Protein AF-A0A6P3S6L0-F1 (afdb_monomer_lite)

Sequence (171 aa):
RKSPRESPASSLRLGSRGRHVLRPLILSCGGLLVLLSLFSLSPLAPESISYVPRLSSGTLAGKCTQSTFTLEQPRGRFRHLNISDLDPIWLVVAHSNAARNFTAPQRLEDIPVPADFSQRGYYLTLMANRALYQRGQPGNQLQVLRVGNDTSCSPTTRGCNHPLPGPGPYR

Secondary structure (DSSP, 8-state):
-----------EEEPPPPPP-PPP----------S--------PPPPBP-----B--S--TTSB-SS-EEEEP-TTTTTTSS--TTSPEEEEEEBTTTGGG----SSGGGSPPGGGHHHHSEEEEEEE-GGGG-TT--TTS--EEEET--SSS-TTSTB-----SSS--B-

Radius of gyration: 20.01 Å; chains: 1; bounding box: 61×46×49 Å

Structure (mmCIF, N/CA/C/O backbone):
data_AF-A0A6P3S6L0-F1
#
_entry.id   AF-A0A6P3S6L0-F1
#
loop_
_atom_site.group_PDB
_atom_site.id
_atom_site.type_symbol
_atom_site.label_atom_id
_atom_site.label_alt_id
_atom_site.label_comp_id
_atom_site.label_asym_id
_atom_site.label_entity_id
_atom_site.label_seq_id
_atom_site.pdbx_PDB_ins_code
_atom_site.Cartn_x
_atom_site.Cartn_y
_atom_site.Cartn_z
_atom_site.occupancy
_atom_site.B_iso_or_equiv
_atom_site.auth_seq_id
_atom_site.auth_comp_id
_atom_site.auth_asym_id
_atom_site.auth_atom_id
_atom_site.pdbx_PDB_model_num
ATOM 1 N N . ARG A 1 1 ? -14.934 -27.545 -8.010 1.00 36.66 1 ARG A N 1
ATOM 2 C CA . ARG A 1 1 ? -13.680 -26.755 -8.135 1.00 36.66 1 ARG A CA 1
ATOM 3 C C . ARG A 1 1 ? -13.404 -26.071 -6.803 1.00 36.66 1 ARG A C 1
ATOM 5 O O . ARG A 1 1 ? -14.235 -25.300 -6.348 1.00 36.66 1 ARG A O 1
ATOM 12 N N . LYS A 1 2 ? -12.298 -26.425 -6.145 1.00 33.84 2 LYS A N 1
ATOM 13 C CA . LYS A 1 2 ? -11.911 -25.938 -4.815 1.00 33.84 2 LYS A CA 1
ATOM 14 C C . LYS A 1 2 ? -11.356 -24.514 -4.955 1.00 33.84 2 LYS A C 1
ATOM 16 O O . LYS A 1 2 ? -10.355 -24.325 -5.632 1.00 33.84 2 LYS A O 1
ATOM 21 N N . SER A 1 3 ? -12.046 -23.525 -4.390 1.00 32.31 3 SER A N 1
ATOM 22 C CA . SER A 1 3 ? -11.593 -22.128 -4.325 1.00 32.31 3 SER A CA 1
ATOM 23 C C . SER A 1 3 ? -10.594 -21.988 -3.171 1.00 32.31 3 SER A C 1
ATOM 25 O O . SER A 1 3 ? -11.006 -22.200 -2.030 1.00 32.31 3 SER A O 1
ATOM 27 N N . PRO A 1 4 ? -9.327 -21.597 -3.389 1.00 38.75 4 PRO A N 1
ATOM 28 C CA . PRO A 1 4 ? -8.468 -21.180 -2.294 1.00 38.75 4 PRO A CA 1
ATOM 29 C C . PRO A 1 4 ? -8.822 -19.728 -1.967 1.00 38.75 4 PRO A C 1
ATOM 31 O O . PRO A 1 4 ? -8.435 -18.793 -2.660 1.00 38.75 4 PRO A O 1
ATOM 34 N N . ARG A 1 5 ? -9.651 -19.541 -0.939 1.00 41.06 5 ARG A N 1
ATOM 35 C CA . ARG A 1 5 ? -9.945 -18.228 -0.358 1.00 41.06 5 ARG A CA 1
ATOM 36 C C . ARG A 1 5 ? -8.909 -17.959 0.736 1.00 41.06 5 ARG A C 1
ATOM 38 O O . ARG A 1 5 ? -9.249 -17.960 1.912 1.00 41.06 5 ARG A O 1
ATOM 45 N N . GLU A 1 6 ? -7.644 -17.790 0.358 1.00 34.47 6 GLU A N 1
ATOM 46 C CA . GLU A 1 6 ? -6.648 -17.239 1.280 1.00 34.47 6 GLU A CA 1
ATOM 47 C C . GLU A 1 6 ? -6.734 -15.713 1.230 1.00 34.47 6 GLU A C 1
ATOM 49 O O . GLU A 1 6 ? -6.486 -15.080 0.205 1.00 34.47 6 GLU A O 1
ATOM 54 N N . SER A 1 7 ? -7.172 -15.121 2.343 1.00 35.22 7 SER A N 1
ATOM 55 C CA . SER A 1 7 ? -7.112 -13.677 2.549 1.00 35.22 7 SER A CA 1
ATOM 56 C C . SER A 1 7 ? -5.646 -13.242 2.663 1.00 35.22 7 SER A C 1
ATOM 58 O O . SER A 1 7 ? -4.918 -13.853 3.449 1.00 35.22 7 SER A O 1
ATOM 60 N N . PRO A 1 8 ? -5.211 -12.183 1.952 1.00 36.97 8 PRO A N 1
ATOM 61 C CA . PRO A 1 8 ? -3.910 -11.579 2.203 1.00 36.97 8 PRO A CA 1
ATOM 62 C C . PRO A 1 8 ? -3.889 -11.076 3.647 1.00 36.97 8 PRO A C 1
ATOM 64 O O . PRO A 1 8 ? -4.809 -10.386 4.086 1.00 36.97 8 PRO A O 1
ATOM 67 N N . ALA A 1 9 ? -2.883 -11.500 4.404 1.00 36.12 9 ALA A N 1
ATOM 68 C CA . ALA A 1 9 ? -2.726 -11.164 5.810 1.00 36.12 9 ALA A CA 1
ATOM 69 C C . ALA A 1 9 ? -1.598 -10.144 5.949 1.00 36.12 9 ALA A C 1
ATOM 71 O O . ALA A 1 9 ? -0.459 -10.531 6.197 1.00 36.12 9 ALA A O 1
ATOM 72 N N . SER A 1 10 ? -1.912 -8.863 5.769 1.00 39.75 10 SER A N 1
ATOM 73 C CA . SER A 1 10 ? -0.926 -7.791 5.949 1.00 39.75 10 SER A CA 1
ATOM 74 C C . SER A 1 10 ? -0.620 -7.554 7.426 1.00 39.75 10 SER A C 1
ATOM 76 O O . SER A 1 10 ? -1.369 -7.945 8.315 1.00 39.75 10 SER A O 1
ATOM 78 N N . SER A 1 11 ? 0.521 -6.955 7.736 1.00 39.38 11 SER A N 1
ATOM 79 C CA . SER A 1 11 ? 0.856 -6.549 9.103 1.00 39.38 11 SER A CA 1
ATOM 80 C C . SER A 1 11 ? 1.185 -5.069 9.050 1.00 39.38 11 SER A C 1
ATOM 82 O O . SER A 1 11 ? 2.150 -4.666 8.411 1.00 39.38 11 SER A O 1
ATOM 84 N N . LEU A 1 12 ? 0.379 -4.246 9.717 1.00 41.78 12 LEU A N 1
ATOM 85 C CA . LEU A 1 12 ? 0.735 -2.849 9.960 1.00 41.78 12 LEU A CA 1
ATOM 86 C C . LEU A 1 12 ? 1.769 -2.835 11.084 1.00 41.78 12 LEU A C 1
ATOM 88 O O . LEU A 1 12 ? 1.512 -3.382 12.158 1.00 41.78 12 LEU A O 1
ATOM 92 N N . ARG A 1 13 ? 2.940 -2.252 10.831 1.00 49.81 13 ARG A N 1
ATOM 93 C CA . ARG A 1 13 ? 3.990 -2.081 11.840 1.00 49.81 13 ARG A CA 1
ATOM 94 C C . ARG A 1 13 ? 4.435 -0.627 11.864 1.00 49.81 13 ARG A C 1
ATOM 96 O O . ARG A 1 13 ? 4.570 0.001 10.818 1.00 49.81 13 ARG A O 1
ATOM 103 N N . LEU A 1 14 ? 4.606 -0.097 13.068 1.00 42.97 14 LEU A N 1
ATOM 104 C CA . LEU A 1 14 ? 4.938 1.301 13.294 1.00 42.97 14 LEU A CA 1
ATOM 105 C C . LEU A 1 14 ? 6.441 1.539 13.081 1.00 42.97 14 LEU A C 1
ATOM 107 O O . LEU A 1 14 ? 7.265 0.785 13.598 1.00 42.97 14 LEU A O 1
ATOM 111 N N . GLY A 1 15 ? 6.796 2.584 12.331 1.00 39.00 15 GLY A N 1
ATOM 112 C CA . GLY A 1 15 ? 8.179 3.048 12.216 1.00 39.00 15 GLY A CA 1
ATOM 113 C C . GLY A 1 15 ? 8.500 4.016 13.353 1.00 39.00 15 GLY A C 1
ATOM 114 O O . GLY A 1 15 ? 7.887 5.077 13.440 1.00 39.00 15 GLY A O 1
ATOM 115 N N . SER A 1 16 ? 9.447 3.661 14.223 1.00 37.88 16 SER A N 1
ATOM 116 C CA . SER A 1 16 ? 9.934 4.555 15.282 1.00 37.88 16 SER A CA 1
ATOM 117 C C . SER A 1 16 ? 10.825 5.640 14.674 1.00 37.88 16 SER A C 1
ATOM 119 O O . SER A 1 16 ? 11.767 5.337 13.943 1.00 37.88 16 SER A O 1
ATOM 121 N N . ARG A 1 17 ? 10.536 6.917 14.949 1.00 46.84 17 ARG A N 1
ATOM 122 C CA . ARG A 1 17 ? 11.367 8.040 14.499 1.00 46.84 17 ARG A CA 1
ATOM 123 C C . ARG A 1 17 ? 12.554 8.210 15.452 1.00 46.84 17 ARG A C 1
ATOM 125 O O . ARG A 1 17 ? 12.369 8.457 16.642 1.00 46.84 17 ARG A O 1
ATOM 132 N N . GLY A 1 18 ? 13.772 8.139 14.911 1.00 43.03 18 GLY A N 1
ATOM 133 C CA . GLY A 1 18 ? 14.996 8.527 15.612 1.00 43.03 18 GLY A CA 1
ATOM 134 C C . GLY A 1 18 ? 14.938 9.990 16.060 1.00 43.03 18 GLY A C 1
ATOM 135 O O . GLY A 1 18 ? 14.677 10.889 15.259 1.00 43.03 18 GLY A O 1
ATOM 136 N N . ARG A 1 19 ? 15.162 10.239 17.353 1.00 37.72 19 ARG A N 1
ATOM 137 C CA . ARG A 1 19 ? 15.317 11.596 17.887 1.00 37.72 19 ARG A CA 1
ATOM 138 C C . ARG A 1 19 ? 16.698 12.131 17.505 1.00 37.72 19 ARG A C 1
ATOM 140 O O . ARG A 1 19 ? 17.706 11.473 17.745 1.00 37.72 19 ARG A O 1
ATOM 147 N N . HIS A 1 20 ? 16.730 13.333 16.931 1.00 38.16 20 HIS A N 1
ATOM 148 C CA . HIS A 1 20 ? 17.943 14.127 16.753 1.00 38.16 20 HIS A CA 1
ATOM 149 C C . HIS A 1 20 ? 18.624 14.322 18.116 1.00 38.16 20 HIS A C 1
ATOM 151 O O . HIS A 1 20 ? 18.046 14.950 19.001 1.00 38.16 20 HIS A O 1
ATOM 157 N N . VAL A 1 21 ? 19.839 13.793 18.288 1.00 36.50 21 VAL A N 1
ATOM 158 C CA . VAL A 1 21 ? 20.679 14.083 19.456 1.00 36.50 21 VAL A CA 1
ATOM 159 C C . VAL A 1 21 ? 21.781 15.040 19.019 1.00 36.50 21 VAL A C 1
ATOM 161 O O . VAL A 1 21 ? 22.630 14.716 18.188 1.00 36.50 21 VAL A O 1
ATOM 164 N N . LEU A 1 22 ? 21.701 16.246 19.573 1.00 33.88 22 LEU A N 1
ATOM 165 C CA . LEU A 1 22 ? 22.710 17.295 19.570 1.00 33.88 22 LEU A CA 1
ATOM 166 C C . LEU A 1 22 ? 24.074 16.684 19.933 1.00 33.88 22 LEU A C 1
ATOM 168 O O . LEU A 1 22 ? 24.223 16.139 21.023 1.00 33.88 22 LEU A O 1
ATOM 172 N N . ARG A 1 23 ? 25.056 16.738 19.024 1.00 33.00 23 ARG A N 1
ATOM 173 C CA . ARG A 1 23 ? 26.440 16.331 19.314 1.00 33.00 23 ARG A CA 1
ATOM 174 C C . ARG A 1 23 ? 27.032 17.306 20.342 1.00 33.00 23 ARG A C 1
ATOM 176 O O . ARG A 1 23 ? 27.200 18.472 19.983 1.00 33.00 23 ARG A O 1
ATOM 183 N N . PRO A 1 24 ? 27.398 16.888 21.566 1.00 36.41 24 PRO A N 1
ATOM 184 C CA . PRO A 1 24 ? 28.269 17.706 22.387 1.00 36.41 24 PRO A CA 1
ATOM 185 C C . PRO A 1 24 ? 29.694 17.563 21.838 1.00 36.41 24 PRO A C 1
ATOM 187 O O . PRO A 1 24 ? 30.227 16.456 21.743 1.00 36.41 24 PRO A O 1
ATOM 190 N N . LEU A 1 25 ? 30.309 18.681 21.441 1.00 40.47 25 LEU A N 1
ATOM 191 C CA . LEU A 1 25 ? 31.765 18.757 21.352 1.00 40.47 25 LEU A CA 1
ATOM 192 C C . LEU A 1 25 ? 32.301 18.525 22.766 1.00 40.47 25 LEU A C 1
ATOM 194 O O . LEU A 1 25 ? 32.102 19.368 23.637 1.00 40.47 25 LEU A O 1
ATOM 198 N N . ILE A 1 26 ? 32.966 17.396 22.998 1.00 42.72 26 ILE A N 1
ATOM 199 C CA . ILE A 1 26 ? 33.725 17.188 24.230 1.00 42.72 26 ILE A CA 1
ATOM 200 C C . ILE A 1 26 ? 35.201 17.348 23.887 1.00 42.72 26 ILE A C 1
ATOM 202 O O . ILE A 1 26 ? 35.841 16.472 23.308 1.00 42.72 26 ILE A O 1
ATOM 206 N N . LEU A 1 27 ? 35.683 18.544 24.220 1.00 38.94 27 LEU A N 1
ATOM 207 C CA . LEU A 1 27 ? 37.078 18.921 24.355 1.00 38.94 27 LEU A CA 1
ATOM 208 C C . LEU A 1 27 ? 37.707 18.077 25.476 1.00 38.94 27 LEU A C 1
ATOM 210 O O . LEU A 1 27 ? 37.155 17.960 26.569 1.00 38.94 27 LEU A O 1
ATOM 214 N N . SER A 1 28 ? 38.851 17.471 25.171 1.00 51.28 28 SER A N 1
ATOM 215 C CA . SER A 1 28 ? 39.660 16.662 26.082 1.00 51.28 28 SER A CA 1
ATOM 216 C C . SER A 1 28 ? 40.119 17.461 27.303 1.00 51.28 28 SER A C 1
ATOM 218 O O . SER A 1 28 ? 40.855 18.430 27.144 1.00 51.28 28 SER A O 1
ATOM 220 N N . CYS A 1 29 ? 39.787 16.998 28.509 1.00 38.94 29 CYS A N 1
ATOM 221 C CA . CYS A 1 29 ? 40.701 17.030 29.652 1.00 38.94 29 CYS A CA 1
ATOM 222 C C . CYS A 1 29 ? 40.219 16.047 30.726 1.00 38.94 29 CYS A C 1
ATOM 224 O O . CYS A 1 29 ? 39.038 15.997 31.062 1.00 38.94 29 CYS A O 1
ATOM 226 N N . GLY A 1 30 ? 41.141 15.196 31.176 1.00 47.81 30 GLY A N 1
ATOM 227 C CA . GLY A 1 30 ? 40.873 14.022 31.999 1.00 47.81 30 GLY A CA 1
ATOM 228 C C . GLY A 1 30 ? 40.271 14.332 33.369 1.00 47.81 30 GLY A C 1
ATOM 229 O O . GLY A 1 30 ? 40.535 15.371 33.965 1.00 47.81 30 GLY A O 1
ATOM 230 N N . GLY A 1 31 ? 39.509 13.365 33.883 1.00 49.53 31 GLY A N 1
ATOM 231 C CA . GLY A 1 31 ? 39.137 13.325 35.296 1.00 49.53 31 GLY A CA 1
ATOM 232 C C . GLY A 1 31 ? 37.712 13.764 35.623 1.00 49.53 31 GLY A C 1
ATOM 233 O O . GLY A 1 31 ? 37.525 14.565 36.526 1.00 49.53 31 GLY A O 1
ATOM 234 N N . LEU A 1 32 ? 36.695 13.206 34.959 1.00 45.84 32 LEU A N 1
ATOM 235 C CA . LEU A 1 32 ? 35.356 13.117 35.559 1.00 45.84 32 LEU A CA 1
ATOM 236 C C . LEU A 1 32 ? 34.601 11.893 35.026 1.00 45.84 32 LEU A C 1
ATOM 238 O O . LEU A 1 32 ? 33.601 11.982 34.324 1.00 45.84 32 LEU A O 1
ATOM 242 N N . LEU A 1 33 ? 35.125 10.713 35.355 1.00 47.09 33 LEU A N 1
ATOM 243 C CA . LEU A 1 33 ? 34.499 9.414 35.096 1.00 47.09 33 LEU A CA 1
ATOM 244 C C . LEU A 1 33 ? 33.485 9.109 36.220 1.00 47.09 33 LEU A C 1
ATOM 246 O O . LEU A 1 33 ? 33.560 8.090 36.896 1.00 47.09 33 LEU A O 1
ATOM 250 N N . VAL A 1 34 ? 32.575 10.056 36.471 1.00 49.06 34 VAL A N 1
ATOM 251 C CA . VAL A 1 34 ? 31.541 9.984 37.511 1.00 49.06 34 VAL A CA 1
ATOM 252 C C . VAL A 1 34 ? 30.171 10.065 36.829 1.00 49.06 34 VAL A C 1
AT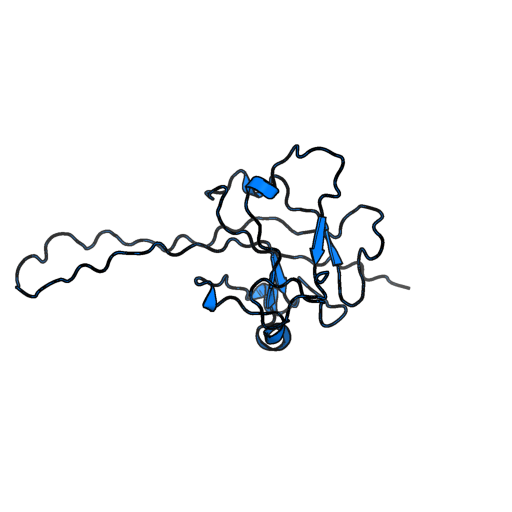OM 254 O O . VAL A 1 34 ? 29.822 11.079 36.240 1.00 49.06 34 VAL A O 1
ATOM 257 N N . LEU A 1 35 ? 29.409 8.969 36.925 1.00 48.47 35 LEU A N 1
ATOM 258 C CA . LEU A 1 35 ? 27.960 8.863 36.678 1.00 48.47 35 LEU A CA 1
ATOM 259 C C . LEU A 1 35 ? 27.419 9.216 35.269 1.00 48.47 35 LEU A C 1
ATOM 261 O O . LEU A 1 35 ? 26.549 10.069 35.122 1.00 48.47 35 LEU A O 1
ATOM 265 N N . LEU A 1 36 ? 27.800 8.462 34.231 1.00 49.06 36 LEU A N 1
ATOM 266 C CA . LEU A 1 36 ? 27.049 8.435 32.954 1.00 49.06 36 LEU A CA 1
ATOM 267 C C . LEU A 1 36 ? 26.662 7.016 32.487 1.00 49.06 36 LEU A C 1
ATOM 269 O O . LEU A 1 36 ? 26.318 6.808 31.328 1.00 49.06 36 LEU A O 1
ATOM 273 N N . SER A 1 37 ? 26.668 6.029 33.387 1.00 49.75 37 SER A N 1
ATOM 274 C CA . SER A 1 37 ? 26.485 4.607 33.040 1.00 49.75 37 SER A CA 1
ATOM 275 C C . SER A 1 37 ? 25.044 4.079 33.146 1.00 49.75 37 SER A C 1
ATOM 277 O O . SER A 1 37 ? 24.845 2.877 33.006 1.00 49.75 37 SER A O 1
ATOM 279 N N . LEU A 1 38 ? 24.037 4.922 33.420 1.00 45.34 38 LEU A N 1
ATOM 280 C CA . LEU A 1 38 ? 22.655 4.465 33.678 1.00 45.34 38 LEU A CA 1
ATOM 281 C C . LEU A 1 38 ? 21.621 4.838 32.608 1.00 45.34 38 LEU A C 1
ATOM 283 O O . LEU A 1 38 ? 20.460 4.459 32.732 1.00 45.34 38 LEU A O 1
ATOM 287 N N . PHE A 1 39 ? 22.014 5.487 31.513 1.00 46.44 39 PHE A N 1
ATOM 288 C CA . PHE A 1 39 ? 21.117 5.664 30.368 1.00 46.44 39 PHE A CA 1
ATOM 289 C C . PHE A 1 39 ? 21.332 4.558 29.338 1.00 46.44 39 PHE A C 1
ATOM 291 O O . PHE A 1 39 ? 21.652 4.812 28.178 1.00 46.44 39 PHE A O 1
ATOM 298 N N . SER A 1 40 ? 21.101 3.311 29.754 1.00 44.38 40 SER A N 1
ATOM 299 C CA . SER A 1 40 ? 20.718 2.262 28.812 1.00 44.38 40 SER A CA 1
ATOM 300 C C . SER A 1 40 ? 19.340 2.639 28.268 1.00 44.38 40 SER A C 1
ATOM 302 O O . SER A 1 40 ? 18.316 2.184 28.778 1.00 44.38 40 SER A O 1
ATOM 304 N N . LEU A 1 41 ? 19.298 3.523 27.263 1.00 47.25 41 LEU A N 1
ATOM 305 C CA . LEU A 1 41 ? 18.127 3.673 26.406 1.00 47.25 41 LEU A CA 1
ATOM 306 C C . LEU A 1 41 ? 17.939 2.317 25.732 1.00 47.25 41 LEU A C 1
ATOM 308 O O . LEU A 1 41 ? 18.520 2.038 24.686 1.00 47.25 41 LEU A O 1
ATOM 312 N N . SER A 1 42 ? 17.165 1.447 26.380 1.00 40.88 42 SER A N 1
ATOM 313 C CA . SER A 1 42 ? 16.653 0.247 25.742 1.00 40.88 42 SER A CA 1
ATOM 314 C C . SER A 1 42 ? 15.975 0.720 24.459 1.00 40.88 42 SER A C 1
ATOM 316 O O . SER A 1 42 ? 15.087 1.576 24.552 1.00 40.88 42 SER A O 1
ATOM 318 N N . PRO A 1 43 ? 16.393 0.258 23.267 1.00 43.78 43 PRO A N 1
ATOM 319 C CA . PRO A 1 43 ? 15.640 0.559 22.066 1.00 43.78 43 PRO A CA 1
ATOM 320 C C . PRO A 1 43 ? 14.241 -0.003 22.306 1.00 43.78 43 PRO A C 1
ATOM 322 O O . PRO A 1 43 ? 14.086 -1.212 22.486 1.00 43.78 43 PRO A O 1
ATOM 325 N N . LEU A 1 44 ? 13.241 0.879 22.416 1.00 49.03 44 LEU A N 1
ATOM 326 C CA . LEU A 1 44 ? 11.856 0.448 22.561 1.00 49.03 44 LEU A CA 1
ATOM 327 C C . LEU A 1 44 ? 11.580 -0.514 21.405 1.00 49.03 44 LEU A C 1
ATOM 329 O O . LEU A 1 44 ? 11.760 -0.155 20.238 1.00 49.03 44 LEU A O 1
ATOM 333 N N . ALA A 1 45 ? 11.207 -1.749 21.740 1.00 52.59 45 ALA A N 1
ATOM 334 C CA . ALA A 1 45 ? 10.833 -2.730 20.740 1.00 52.59 45 ALA A CA 1
ATOM 335 C C . ALA A 1 45 ? 9.706 -2.139 19.875 1.00 52.59 45 ALA A C 1
ATOM 337 O O . ALA A 1 45 ? 8.811 -1.484 20.421 1.00 52.59 45 ALA A O 1
ATOM 338 N N . PRO A 1 46 ? 9.735 -2.330 18.544 1.00 57.75 46 PRO A N 1
ATOM 339 C CA . PRO A 1 46 ? 8.691 -1.812 17.675 1.00 57.75 46 PRO A CA 1
ATOM 340 C C . PRO A 1 46 ? 7.331 -2.338 18.138 1.00 57.75 46 PRO A C 1
ATOM 342 O O . PRO A 1 46 ? 7.118 -3.548 18.246 1.00 57.75 46 PRO A O 1
ATOM 345 N N . GLU A 1 47 ? 6.421 -1.414 18.436 1.00 64.38 47 GLU A N 1
ATOM 346 C CA . GLU A 1 47 ? 5.095 -1.735 18.946 1.00 64.38 47 GLU A CA 1
ATOM 347 C C . GLU A 1 47 ? 4.304 -2.473 17.852 1.00 64.38 47 GLU A C 1
ATOM 349 O O . GLU A 1 47 ? 4.094 -1.963 16.747 1.00 64.38 47 GLU A O 1
ATOM 354 N N . SER A 1 48 ? 3.923 -3.723 18.127 1.00 69.31 48 SER A N 1
ATOM 355 C CA . SER A 1 48 ? 3.213 -4.582 17.178 1.00 69.31 48 SER A CA 1
ATOM 356 C C . SER A 1 48 ? 1.738 -4.648 17.535 1.00 69.31 48 SER A C 1
ATOM 358 O O . SER A 1 48 ? 1.380 -4.958 18.669 1.00 69.31 48 SER A O 1
ATOM 360 N N . ILE A 1 49 ? 0.866 -4.444 16.549 1.00 74.25 49 ILE A N 1
ATOM 361 C CA . ILE A 1 49 ? -0.570 -4.651 16.731 1.00 74.25 49 ILE A CA 1
ATOM 362 C C . ILE A 1 49 ? -0.975 -6.066 16.331 1.00 74.25 49 ILE A C 1
ATOM 364 O O . ILE A 1 49 ? -0.565 -6.576 15.291 1.00 74.25 49 ILE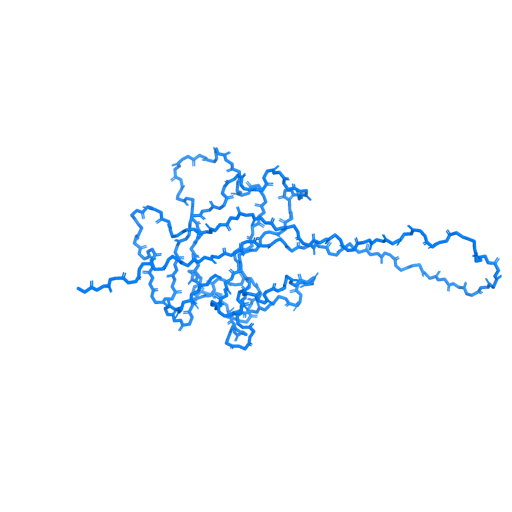 A O 1
ATOM 368 N N . SER A 1 50 ? -1.857 -6.681 17.117 1.00 72.94 50 SER A N 1
ATOM 369 C CA . SER A 1 50 ? -2.597 -7.862 16.670 1.00 72.94 50 SER A CA 1
ATOM 370 C C . SER A 1 50 ? -3.735 -7.401 15.756 1.00 72.94 50 SER A C 1
ATOM 372 O O . SER A 1 50 ? -4.845 -7.103 16.203 1.00 72.94 50 SER A O 1
ATOM 374 N N . TYR A 1 51 ? -3.437 -7.204 14.473 1.00 78.12 51 TYR A N 1
ATOM 375 C CA . TYR A 1 51 ? -4.425 -6.875 13.447 1.00 78.12 51 TYR A CA 1
ATOM 376 C C . TYR A 1 51 ? -4.022 -7.503 12.120 1.00 78.12 51 TYR A C 1
ATOM 378 O O . TYR A 1 51 ? -2.908 -7.300 11.647 1.00 78.12 51 TYR A O 1
ATOM 386 N N . VAL A 1 52 ? -4.965 -8.224 11.519 1.00 79.94 52 VAL A N 1
ATOM 387 C CA . VAL A 1 52 ? -4.835 -8.786 10.178 1.00 79.94 52 VAL A CA 1
ATOM 388 C C . VAL A 1 52 ? -5.767 -7.988 9.265 1.00 79.94 52 VAL A C 1
ATOM 390 O O . VAL A 1 52 ? -6.987 -8.098 9.412 1.00 79.94 52 VAL A O 1
ATOM 393 N N . PRO A 1 53 ? -5.236 -7.158 8.355 1.00 84.44 53 PRO A N 1
ATOM 394 C CA . PRO A 1 53 ? -6.007 -6.464 7.345 1.00 84.44 53 PRO A CA 1
ATOM 395 C C . PRO A 1 53 ? -6.781 -7.468 6.505 1.00 84.44 53 PRO A C 1
ATOM 397 O O . PRO A 1 53 ? -6.281 -8.527 6.134 1.00 84.44 53 PRO A O 1
ATOM 400 N N . ARG A 1 54 ? -8.035 -7.132 6.233 1.00 87.75 54 ARG A N 1
ATOM 401 C CA . ARG A 1 54 ? -8.943 -7.959 5.445 1.00 87.75 54 ARG A CA 1
ATOM 402 C C . ARG A 1 54 ? -9.257 -7.237 4.152 1.00 87.75 54 ARG A C 1
ATOM 404 O O . ARG A 1 54 ? -9.318 -6.009 4.132 1.00 87.75 54 ARG A O 1
ATOM 411 N N . LEU A 1 55 ? -9.509 -7.999 3.090 1.00 89.38 55 LEU A N 1
ATOM 412 C CA . LEU A 1 55 ? -10.098 -7.438 1.878 1.00 89.38 55 LEU A CA 1
ATOM 413 C C . LEU A 1 55 ? -11.423 -6.757 2.234 1.00 89.38 55 LEU A C 1
ATOM 415 O O . LEU A 1 55 ? -12.247 -7.353 2.927 1.00 89.38 55 LEU A O 1
ATOM 419 N N . SER A 1 56 ? -11.626 -5.541 1.730 1.00 87.75 56 SER A N 1
ATOM 420 C CA . SER A 1 56 ? -12.796 -4.716 2.041 1.00 87.75 56 SER A CA 1
ATOM 421 C C . SER A 1 56 ? -14.097 -5.472 1.818 1.00 87.75 56 SER A C 1
ATOM 423 O O . SER A 1 56 ? -14.317 -5.988 0.732 1.00 87.75 56 SER A O 1
ATOM 425 N N . SER A 1 57 ? -14.986 -5.536 2.802 1.00 85.00 57 SER A N 1
ATOM 426 C CA . SER A 1 57 ? -16.288 -6.205 2.661 1.00 85.00 57 SER A CA 1
ATOM 427 C C . SER A 1 57 ? -17.257 -5.519 1.680 1.00 85.00 57 SER A C 1
ATOM 429 O O . SER A 1 57 ? -18.193 -6.167 1.219 1.00 85.00 57 SER A O 1
ATOM 431 N N . GLY A 1 58 ? -17.010 -4.261 1.296 1.00 81.81 58 GLY A N 1
ATOM 432 C CA . GLY A 1 58 ? -17.871 -3.504 0.383 1.00 81.81 58 GLY A CA 1
ATOM 433 C C . GLY A 1 58 ? -17.865 -4.008 -1.068 1.00 81.81 58 GLY A C 1
ATOM 434 O O . GLY A 1 58 ? -16.876 -4.569 -1.555 1.00 81.81 58 GLY A O 1
ATOM 435 N N . THR A 1 59 ? -18.966 -3.757 -1.782 1.00 85.12 59 THR A N 1
ATOM 436 C CA . THR A 1 59 ? -19.095 -4.007 -3.228 1.00 85.12 59 THR A CA 1
ATOM 437 C C . THR A 1 59 ? -18.334 -2.935 -4.001 1.00 85.12 59 THR A C 1
ATOM 439 O O . THR A 1 59 ? -18.886 -1.909 -4.388 1.00 85.12 59 THR A O 1
ATOM 442 N N . LEU A 1 60 ? -17.031 -3.150 -4.177 1.00 87.44 60 LEU A N 1
ATOM 443 C CA . LEU A 1 60 ? -16.130 -2.204 -4.828 1.00 87.44 60 LEU A CA 1
ATOM 444 C C . LEU A 1 60 ? -15.633 -2.771 -6.157 1.00 87.44 60 LEU A C 1
ATOM 446 O O . LEU A 1 60 ? -15.038 -3.850 -6.201 1.00 87.44 60 LEU A O 1
ATOM 450 N N . ALA A 1 61 ? -15.829 -2.017 -7.238 1.00 85.62 61 ALA A N 1
ATOM 451 C CA . ALA A 1 61 ? -15.179 -2.316 -8.507 1.00 85.62 61 ALA A CA 1
ATOM 452 C C . ALA A 1 61 ? -13.653 -2.289 -8.327 1.00 85.62 61 ALA A C 1
ATOM 454 O O . ALA A 1 61 ? -13.110 -1.411 -7.647 1.00 85.62 61 ALA A O 1
ATOM 455 N N . GLY A 1 62 ? -12.968 -3.281 -8.902 1.00 85.81 62 GLY A N 1
ATOM 456 C CA . GLY A 1 62 ? -11.518 -3.421 -8.757 1.00 85.81 62 GLY A CA 1
ATOM 457 C C . GLY A 1 62 ? -11.055 -3.719 -7.325 1.00 85.81 62 GLY A C 1
ATOM 458 O O . GLY A 1 62 ? -9.916 -3.424 -6.983 1.00 85.81 62 GLY A O 1
ATOM 459 N N . LYS A 1 63 ? -11.916 -4.294 -6.469 1.00 90.00 63 LYS A N 1
ATOM 460 C CA . LYS A 1 63 ? -11.562 -4.682 -5.089 1.00 90.00 63 LYS A CA 1
ATOM 461 C C . LYS A 1 63 ? -10.309 -5.558 -5.013 1.00 90.00 63 LYS A C 1
ATOM 463 O O . LYS A 1 63 ? -9.552 -5.445 -4.053 1.00 90.00 63 LYS A O 1
ATOM 468 N N . CYS A 1 64 ? -10.125 -6.444 -5.982 1.00 91.94 64 CYS A N 1
ATOM 469 C CA . CYS A 1 64 ? -8.919 -7.236 -6.167 1.00 91.94 64 CYS A CA 1
ATOM 470 C C . CYS A 1 64 ? -8.722 -7.429 -7.671 1.00 91.94 64 CYS A C 1
ATOM 472 O O . CYS A 1 64 ? -9.661 -7.823 -8.365 1.00 91.94 64 CYS A O 1
ATOM 474 N N . THR A 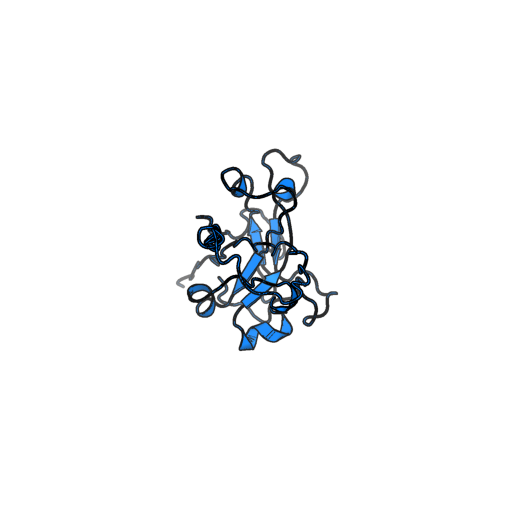1 65 ? -7.534 -7.115 -8.165 1.00 93.00 65 THR A N 1
ATOM 475 C CA . THR A 1 65 ? -7.120 -7.295 -9.557 1.00 93.00 65 THR A CA 1
ATOM 476 C C . THR A 1 65 ? -5.755 -7.977 -9.580 1.00 93.00 65 THR A C 1
ATOM 478 O O . THR A 1 65 ? -5.237 -8.389 -8.543 1.00 93.00 65 THR A O 1
ATOM 481 N N . GLN A 1 66 ? -5.148 -8.094 -10.759 1.00 93.19 66 GLN A N 1
ATOM 482 C CA . GLN A 1 66 ? -3.779 -8.585 -1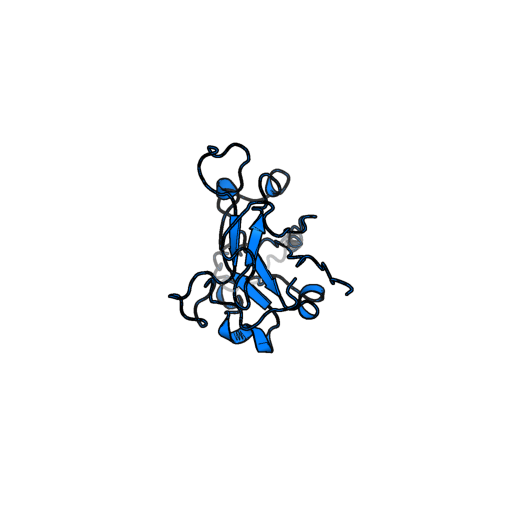0.857 1.00 93.19 66 GLN A CA 1
ATOM 483 C C . GLN A 1 66 ? -2.762 -7.641 -10.205 1.00 93.19 66 GLN A C 1
ATOM 485 O O . GLN A 1 66 ? -1.736 -8.122 -9.754 1.00 93.19 66 GLN A O 1
ATOM 490 N N . SER A 1 67 ? -3.014 -6.331 -10.157 1.00 94.69 67 SER A N 1
ATOM 491 C CA . SER A 1 67 ? -2.028 -5.341 -9.702 1.00 94.69 67 SER A CA 1
ATOM 492 C C . SER A 1 67 ? -2.496 -4.495 -8.516 1.00 94.69 67 SER A C 1
ATOM 494 O O . SER A 1 67 ? -1.753 -3.647 -8.026 1.00 94.69 67 SER A O 1
ATOM 496 N N . THR A 1 68 ? -3.716 -4.715 -8.027 1.00 95.38 68 THR A N 1
ATOM 497 C CA . THR A 1 68 ? -4.298 -3.935 -6.931 1.00 95.38 68 THR A CA 1
ATOM 498 C C . THR A 1 68 ? -5.147 -4.793 -6.010 1.00 95.38 68 THR A C 1
ATOM 500 O O . THR A 1 68 ? -5.757 -5.779 -6.426 1.00 95.38 68 THR A O 1
ATOM 503 N N . PHE A 1 69 ? -5.251 -4.385 -4.749 1.00 94.50 69 PHE A N 1
ATOM 504 C CA . PHE A 1 69 ? -6.267 -4.909 -3.842 1.00 94.50 69 PHE A CA 1
ATOM 505 C C . PHE A 1 69 ? -6.716 -3.845 -2.845 1.00 94.50 69 PHE A C 1
ATOM 507 O O . PHE A 1 69 ? -6.018 -2.875 -2.567 1.00 94.50 69 PHE A O 1
ATOM 514 N N . THR A 1 70 ? -7.917 -4.019 -2.308 1.00 94.69 70 THR A N 1
ATOM 515 C CA . THR A 1 70 ? -8.545 -3.061 -1.400 1.00 94.69 70 THR A CA 1
ATOM 516 C C . THR A 1 70 ? -8.739 -3.685 -0.025 1.00 94.69 70 THR A C 1
ATOM 518 O O . THR A 1 70 ? -9.451 -4.682 0.104 1.00 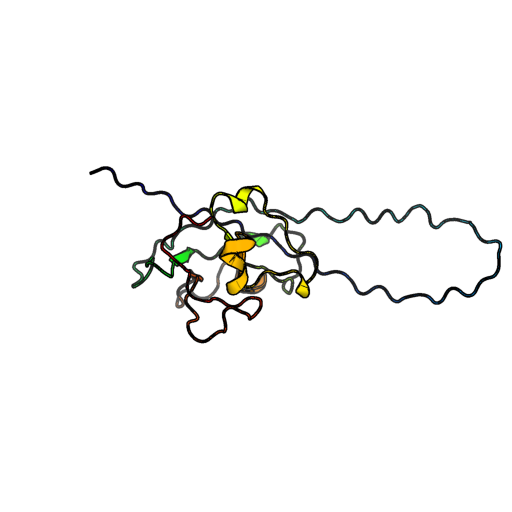94.69 70 THR A O 1
ATOM 521 N N . LEU A 1 71 ? -8.145 -3.080 1.003 1.00 93.69 71 LEU A N 1
ATOM 522 C CA . LEU A 1 71 ? -8.237 -3.501 2.401 1.00 93.69 71 LEU A CA 1
ATOM 523 C C . LEU A 1 71 ? -9.189 -2.616 3.212 1.00 93.69 71 LEU A C 1
ATOM 525 O O . LEU A 1 71 ? -9.398 -1.445 2.895 1.00 93.69 71 LEU A O 1
ATOM 529 N N . GLU A 1 72 ? -9.721 -3.161 4.302 1.00 91.38 72 GLU A N 1
ATOM 530 C CA . GLU A 1 72 ? -10.370 -2.373 5.354 1.00 91.38 72 GLU A CA 1
ATOM 531 C C . GLU A 1 72 ? -9.338 -1.530 6.115 1.00 91.38 72 GLU A C 1
ATOM 533 O O . GLU A 1 72 ? -8.249 -2.007 6.457 1.00 91.38 72 GLU A O 1
ATOM 538 N N . GLN A 1 73 ? -9.683 -0.274 6.411 1.00 90.44 73 GLN A N 1
ATOM 539 C CA . GLN A 1 73 ? -8.831 0.568 7.246 1.00 90.44 73 GLN A CA 1
ATOM 540 C C . GLN A 1 73 ? -8.763 0.039 8.694 1.00 90.44 73 GLN A C 1
ATOM 542 O O . GLN A 1 73 ? -9.789 -0.344 9.259 1.00 90.44 73 GLN A O 1
ATOM 547 N N . PRO A 1 74 ? -7.588 0.091 9.346 1.00 89.75 74 PRO A N 1
ATOM 548 C CA . PRO A 1 74 ? -7.361 -0.324 10.740 1.00 89.75 74 PRO A CA 1
ATOM 549 C C . PRO A 1 74 ? -7.964 0.646 11.781 1.00 89.75 74 PRO A C 1
ATOM 551 O O . PRO A 1 74 ? -7.286 1.135 12.690 1.00 89.75 74 PRO A O 1
ATOM 554 N N . ARG A 1 75 ? -9.258 0.956 11.674 1.00 88.56 75 ARG A N 1
ATOM 555 C CA . ARG A 1 75 ? -9.899 1.993 12.489 1.00 88.56 75 ARG A CA 1
ATOM 556 C C . ARG A 1 75 ? -9.923 1.642 13.971 1.00 88.56 75 ARG A C 1
ATOM 558 O O . ARG A 1 75 ? -10.314 0.549 14.376 1.00 88.56 75 ARG A O 1
ATOM 565 N N . GLY A 1 76 ? -9.533 2.603 14.801 1.00 88.06 76 GLY A N 1
ATOM 566 C CA . GLY A 1 76 ? -9.501 2.468 16.254 1.00 88.06 76 GLY A CA 1
ATOM 567 C C . GLY A 1 76 ? -8.521 1.412 16.776 1.00 88.06 76 GLY A C 1
ATOM 568 O O . GLY A 1 76 ? -8.533 1.159 17.977 1.00 88.06 76 GLY A O 1
ATOM 569 N N . ARG A 1 77 ? -7.679 0.809 15.919 1.00 89.19 77 ARG A N 1
ATOM 570 C CA . ARG A 1 77 ? -6.702 -0.219 16.321 1.00 89.19 77 ARG A CA 1
ATOM 571 C C . ARG A 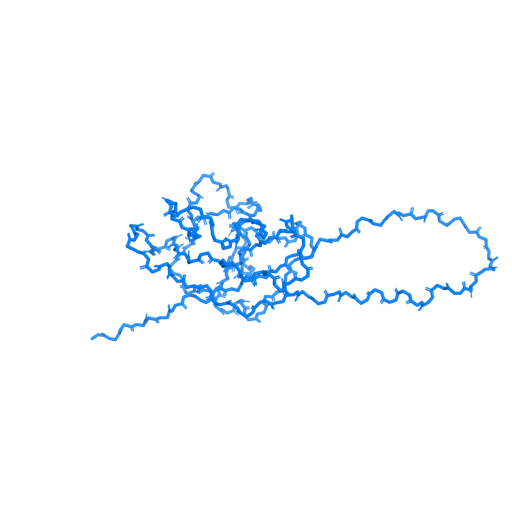1 77 ? -5.487 0.358 17.046 1.00 89.19 77 ARG A C 1
ATOM 573 O O . ARG A 1 77 ? -4.843 -0.368 17.788 1.00 89.19 77 ARG A O 1
ATOM 580 N N . PHE A 1 78 ? -5.221 1.653 16.882 1.00 88.00 78 PHE A N 1
ATOM 581 C CA . PHE A 1 78 ? -4.052 2.332 17.454 1.00 88.00 78 PHE A CA 1
ATOM 582 C C . PHE A 1 78 ? -4.336 3.083 18.767 1.00 88.00 78 PHE A C 1
ATOM 584 O O . PHE A 1 78 ? -3.482 3.812 19.247 1.00 88.00 78 PHE A O 1
ATOM 591 N N . ARG A 1 79 ? -5.542 2.961 19.343 1.00 82.62 79 ARG A N 1
ATOM 592 C CA . ARG A 1 79 ? -5.964 3.760 20.516 1.00 82.62 79 ARG A CA 1
ATOM 593 C C . ARG A 1 79 ? -5.204 3.447 21.803 1.00 82.62 79 ARG A C 1
ATOM 595 O O . ARG A 1 79 ? -5.118 4.309 22.663 1.00 82.62 79 ARG A O 1
ATOM 602 N N . HIS A 1 80 ? -4.723 2.216 21.939 1.00 81.81 80 HIS A N 1
ATOM 603 C CA . HIS A 1 80 ? -4.037 1.733 23.140 1.00 81.81 80 HIS A CA 1
ATOM 604 C C . HIS A 1 80 ? -2.519 1.685 22.967 1.00 81.81 80 HIS A C 1
ATOM 606 O O . HIS A 1 80 ? -1.841 1.109 23.807 1.00 81.81 80 HIS A O 1
ATOM 612 N N . LEU A 1 81 ? -2.013 2.239 21.863 1.00 83.31 81 LEU A N 1
ATOM 613 C CA . LEU A 1 81 ? -0.590 2.256 21.570 1.00 83.31 81 LEU A CA 1
ATOM 614 C C . LEU A 1 81 ? 0.030 3.562 22.040 1.00 83.31 81 LEU A C 1
ATOM 616 O O . LEU A 1 81 ? -0.619 4.612 21.981 1.00 83.31 81 LEU A O 1
ATOM 620 N N . ASN A 1 82 ? 1.291 3.509 22.450 1.00 84.38 82 ASN A N 1
ATOM 621 C CA . ASN A 1 82 ? 2.019 4.682 22.921 1.00 84.38 82 ASN A CA 1
ATOM 622 C C . ASN A 1 82 ? 2.605 5.489 21.748 1.00 84.38 82 ASN A C 1
ATOM 624 O O . ASN A 1 82 ? 3.820 5.657 21.637 1.00 84.38 82 ASN A O 1
ATOM 628 N N . ILE A 1 83 ? 1.726 5.965 20.857 1.00 82.88 83 ILE A N 1
ATOM 629 C CA . ILE A 1 83 ? 2.093 6.637 19.602 1.00 82.88 83 ILE A CA 1
ATOM 630 C C . ILE A 1 83 ? 1.421 8.010 19.483 1.00 82.88 83 ILE A C 1
ATOM 632 O O . ILE A 1 83 ? 0.231 8.193 19.789 1.00 82.88 83 ILE A O 1
ATOM 636 N N . SER A 1 84 ? 2.173 8.984 18.982 1.00 85.81 84 SER A N 1
ATOM 637 C CA . SER A 1 84 ? 1.680 10.317 18.652 1.00 85.81 84 SER A CA 1
ATOM 638 C C . SER A 1 84 ? 0.649 10.265 17.523 1.00 85.81 84 SER A C 1
ATOM 640 O O . SER A 1 84 ? 0.694 9.406 16.642 1.00 85.81 84 SER A O 1
ATOM 642 N N . ASP A 1 85 ? -0.268 11.235 17.501 1.00 86.44 85 ASP A N 1
ATOM 643 C CA . ASP A 1 85 ? -1.200 11.418 16.380 1.00 86.44 85 ASP A CA 1
ATOM 644 C C . ASP A 1 85 ? -0.504 11.784 15.061 1.00 86.44 85 ASP A C 1
ATOM 646 O O . ASP A 1 85 ? -1.127 11.704 14.005 1.00 86.44 85 ASP A O 1
ATOM 650 N N . LEU A 1 86 ? 0.783 12.137 15.119 1.00 85.69 86 LEU A N 1
ATOM 651 C CA . LEU A 1 86 ? 1.624 12.479 13.972 1.00 85.69 86 LEU A CA 1
ATOM 652 C C . LEU A 1 86 ? 2.631 11.384 13.601 1.00 85.69 86 LEU A C 1
ATOM 654 O O . LEU A 1 86 ? 3.358 11.549 12.621 1.00 85.69 86 LEU A O 1
ATOM 658 N N . ASP A 1 87 ? 2.704 10.292 14.366 1.00 86.44 87 ASP A N 1
ATOM 659 C CA . ASP A 1 87 ? 3.657 9.226 14.067 1.00 86.44 87 ASP A CA 1
ATOM 660 C C . ASP A 1 87 ? 3.272 8.514 12.762 1.00 86.44 87 ASP A C 1
ATOM 662 O O . ASP A 1 87 ? 2.091 8.201 12.552 1.00 86.44 87 ASP A O 1
ATOM 666 N N . PRO A 1 88 ? 4.249 8.255 11.872 1.00 88.19 88 PRO A N 1
ATOM 667 C CA . PRO A 1 88 ? 3.976 7.637 10.590 1.00 88.19 88 PRO A CA 1
ATOM 668 C C . PRO A 1 88 ? 3.584 6.172 10.777 1.00 88.19 88 PRO A C 1
ATOM 670 O O . PRO A 1 88 ? 4.329 5.345 11.309 1.00 88.19 88 PRO A O 1
ATOM 673 N N . ILE A 1 89 ? 2.410 5.840 10.261 1.00 89.38 89 ILE A N 1
ATOM 674 C CA . ILE A 1 89 ? 1.910 4.480 10.133 1.00 89.38 89 ILE A CA 1
ATOM 675 C C . ILE A 1 89 ? 2.058 4.093 8.668 1.00 89.38 89 ILE A C 1
ATOM 677 O O . ILE A 1 89 ? 1.474 4.727 7.793 1.00 89.38 89 ILE A O 1
ATOM 681 N N . TRP A 1 90 ? 2.830 3.044 8.406 1.00 91.62 90 TRP A N 1
ATOM 682 C CA . TRP A 1 90 ? 3.053 2.527 7.062 1.00 91.62 90 TRP A CA 1
ATOM 683 C C . TRP A 1 90 ? 2.323 1.208 6.861 1.00 91.62 90 TRP A C 1
ATOM 685 O O . TRP A 1 90 ? 2.332 0.343 7.742 1.00 91.62 90 TRP A O 1
ATOM 695 N N . LEU A 1 91 ? 1.746 1.021 5.675 1.00 93.69 91 LEU A N 1
ATOM 696 C CA . LEU A 1 91 ? 1.340 -0.299 5.225 1.00 93.69 91 LEU A CA 1
ATOM 697 C C . LEU A 1 91 ? 2.553 -1.012 4.628 1.00 93.69 91 LEU A C 1
ATOM 699 O O . LEU A 1 91 ? 3.179 -0.511 3.695 1.00 93.69 91 LEU A O 1
ATOM 703 N N . VAL A 1 92 ? 2.859 -2.195 5.151 1.00 93.50 92 VAL A N 1
ATOM 704 C CA . VAL A 1 92 ? 3.859 -3.087 4.566 1.00 93.50 92 VAL A CA 1
ATOM 705 C C . VAL A 1 92 ? 3.154 -3.998 3.574 1.00 93.50 92 VAL A C 1
ATOM 707 O O . VAL A 1 92 ? 2.195 -4.678 3.938 1.00 93.50 92 VAL A O 1
ATOM 710 N N . VAL A 1 93 ? 3.640 -4.014 2.338 1.00 94.31 93 VAL A N 1
ATOM 711 C CA . VAL A 1 93 ? 3.243 -4.998 1.331 1.00 94.31 93 VAL A CA 1
ATOM 712 C C . VAL A 1 93 ? 4.408 -5.954 1.170 1.00 94.31 93 VAL A C 1
ATOM 714 O O . VAL A 1 93 ? 5.491 -5.543 0.753 1.00 94.31 93 VAL A O 1
ATOM 717 N N . ALA A 1 94 ? 4.202 -7.220 1.521 1.00 94.44 94 ALA A N 1
ATOM 718 C CA . ALA A 1 94 ? 5.245 -8.230 1.470 1.00 94.44 94 ALA A CA 1
ATOM 719 C C . ALA A 1 94 ? 4.802 -9.464 0.684 1.00 94.44 94 ALA A C 1
ATOM 721 O O . ALA A 1 94 ? 3.630 -9.850 0.675 1.00 94.44 94 ALA A O 1
ATOM 722 N N . HIS A 1 95 ? 5.759 -10.145 0.061 1.00 92.19 95 HIS A N 1
ATOM 723 C CA . HIS A 1 95 ? 5.554 -11.532 -0.321 1.00 92.19 95 HIS A CA 1
ATOM 724 C C . HIS A 1 95 ? 5.347 -12.388 0.933 1.00 92.19 95 HIS A C 1
ATOM 726 O O . HIS A 1 95 ? 5.951 -12.158 1.984 1.00 92.19 95 HIS A O 1
ATOM 732 N N . SER A 1 96 ? 4.509 -13.419 0.813 1.00 86.88 96 SER A N 1
ATOM 733 C CA . SER A 1 96 ? 4.148 -14.280 1.947 1.00 86.88 96 SER A CA 1
ATOM 734 C C . SER A 1 96 ? 5.354 -14.903 2.667 1.00 86.88 96 SER A C 1
ATOM 736 O O . SER A 1 96 ? 5.309 -15.120 3.877 1.00 86.88 96 SER A O 1
ATOM 738 N N . ASN A 1 97 ? 6.436 -15.191 1.939 1.00 87.75 97 ASN A N 1
ATOM 739 C CA . ASN A 1 97 ? 7.685 -15.715 2.494 1.00 87.75 97 ASN A CA 1
ATOM 740 C C . ASN A 1 97 ? 8.501 -14.645 3.241 1.00 87.75 97 ASN A C 1
ATOM 742 O O . ASN A 1 97 ? 9.053 -14.957 4.295 1.00 87.75 97 ASN A O 1
ATOM 746 N N . ALA A 1 98 ? 8.542 -13.411 2.733 1.00 89.38 98 ALA A N 1
ATOM 747 C CA . ALA A 1 98 ? 9.299 -12.294 3.294 1.00 89.38 98 ALA A CA 1
ATOM 748 C C . ALA A 1 98 ? 8.638 -11.698 4.546 1.00 89.38 98 ALA A C 1
ATOM 750 O O . ALA A 1 98 ? 9.335 -11.288 5.470 1.00 89.38 98 ALA A O 1
ATOM 751 N N . ALA A 1 99 ? 7.303 -11.729 4.628 1.00 86.75 99 ALA A N 1
ATOM 752 C CA . ALA A 1 99 ? 6.544 -11.200 5.764 1.00 86.75 99 ALA A CA 1
ATOM 753 C C . ALA A 1 99 ? 6.970 -11.794 7.122 1.00 86.75 99 ALA A C 1
ATOM 755 O O . ALA A 1 99 ? 6.927 -11.109 8.142 1.00 86.75 99 ALA A O 1
ATOM 756 N N . ARG A 1 100 ? 7.409 -13.063 7.140 1.00 83.31 100 ARG A N 1
ATOM 757 C CA . ARG A 1 100 ? 7.859 -13.758 8.361 1.00 83.31 100 ARG A CA 1
ATOM 758 C C . ARG A 1 100 ? 9.152 -13.186 8.943 1.00 83.31 100 ARG A C 1
ATOM 760 O O . ARG A 1 100 ? 9.330 -13.238 10.152 1.00 83.31 100 ARG A O 1
ATOM 767 N N . ASN A 1 101 ? 10.005 -12.620 8.094 1.00 83.69 101 ASN A N 1
ATOM 768 C CA . ASN A 1 101 ? 11.316 -12.082 8.463 1.00 83.69 101 ASN A CA 1
ATOM 769 C C . ASN A 1 101 ? 11.346 -10.549 8.367 1.00 83.69 101 ASN A C 1
ATOM 771 O O . ASN A 1 101 ? 12.416 -9.951 8.265 1.00 83.69 101 ASN A O 1
ATOM 775 N N . PHE A 1 102 ? 10.175 -9.907 8.339 1.00 86.06 102 PHE A N 1
ATOM 776 C CA . PHE A 1 102 ? 10.092 -8.460 8.226 1.00 86.06 102 PHE A CA 1
ATOM 777 C C . PHE A 1 102 ? 10.637 -7.779 9.486 1.00 86.06 102 PHE A C 1
ATOM 779 O O . PHE A 1 102 ? 10.157 -8.016 10.597 1.00 86.06 102 PHE A O 1
ATOM 786 N N . THR A 1 103 ? 11.560 -6.846 9.269 1.00 85.88 103 THR A N 1
ATOM 787 C CA . THR A 1 103 ? 12.068 -5.924 10.284 1.00 85.88 103 THR A CA 1
ATOM 788 C C . THR A 1 103 ? 11.781 -4.503 9.826 1.00 85.88 103 THR A C 1
ATOM 790 O O . THR A 1 103 ? 12.123 -4.131 8.704 1.00 85.88 103 THR A O 1
ATOM 793 N N . ALA A 1 104 ? 11.151 -3.704 10.689 1.00 85.69 104 ALA A N 1
ATOM 794 C CA . ALA A 1 104 ? 10.820 -2.322 10.365 1.00 85.69 104 ALA A CA 1
ATOM 795 C C . ALA A 1 104 ? 12.104 -1.484 10.171 1.00 85.69 104 ALA A C 1
ATOM 797 O O . ALA A 1 104 ? 12.959 -1.487 11.068 1.00 85.69 104 ALA A O 1
ATOM 798 N N . PRO A 1 105 ? 12.240 -0.752 9.046 1.00 86.88 105 PRO A N 1
ATOM 799 C CA . PRO A 1 105 ? 13.342 0.184 8.847 1.00 86.88 105 PRO A CA 1
ATOM 800 C C . PRO A 1 105 ? 13.380 1.236 9.961 1.00 86.88 105 PRO A C 1
ATOM 802 O O . PRO A 1 105 ? 12.338 1.750 10.368 1.00 86.88 105 PRO A O 1
ATOM 805 N N . GLN A 1 106 ? 14.579 1.556 10.451 1.00 83.50 106 GLN A N 1
ATOM 806 C CA . GLN A 1 106 ? 14.777 2.553 11.515 1.00 83.50 106 GLN A CA 1
ATOM 807 C C . GLN A 1 106 ? 14.972 3.971 10.964 1.00 83.50 106 GLN A C 1
ATOM 809 O O . GLN A 1 106 ? 14.834 4.955 11.690 1.00 83.50 106 GLN A O 1
ATOM 814 N N . ARG A 1 107 ? 15.313 4.082 9.675 1.00 84.81 107 ARG A N 1
ATOM 815 C CA . ARG A 1 107 ? 15.574 5.345 8.984 1.00 84.81 107 ARG A CA 1
ATOM 816 C C . ARG A 1 107 ? 14.748 5.413 7.706 1.00 84.81 107 ARG A C 1
ATOM 818 O O . ARG A 1 107 ? 14.400 4.386 7.123 1.00 84.81 107 ARG A O 1
ATOM 825 N N . LEU A 1 108 ? 14.428 6.628 7.269 1.00 84.06 108 LEU A N 1
ATOM 826 C CA . LEU A 1 108 ? 13.576 6.849 6.098 1.00 84.06 108 LEU A CA 1
ATOM 827 C C . LEU A 1 108 ? 14.256 6.351 4.814 1.00 84.06 108 LEU A C 1
ATOM 829 O O . LEU A 1 108 ? 13.615 5.783 3.941 1.00 84.06 108 LEU A O 1
ATOM 833 N N . GLU A 1 109 ? 15.563 6.545 4.722 1.00 87.88 109 GLU A N 1
ATOM 834 C CA . GLU A 1 109 ? 16.444 6.111 3.644 1.00 87.88 109 GLU A CA 1
ATOM 835 C C . GLU A 1 109 ? 16.521 4.588 3.491 1.00 87.88 109 GLU A C 1
ATOM 837 O O . GLU A 1 109 ? 16.737 4.112 2.378 1.00 87.88 109 GLU A O 1
ATOM 842 N N . ASP A 1 110 ? 16.269 3.841 4.568 1.00 90.31 110 ASP A N 1
ATOM 843 C CA . ASP A 1 110 ? 16.291 2.378 4.574 1.00 90.31 110 ASP A CA 1
ATOM 844 C C . ASP A 1 110 ? 14.956 1.768 4.123 1.00 90.31 110 ASP A C 1
ATOM 846 O O . ASP A 1 110 ? 14.861 0.549 3.975 1.00 90.31 110 ASP A O 1
ATOM 850 N N . ILE A 1 111 ? 13.918 2.591 3.913 1.00 90.44 111 ILE A N 1
ATOM 851 C CA . ILE A 1 111 ? 12.619 2.128 3.422 1.00 90.44 111 ILE A CA 1
ATOM 852 C C . ILE A 1 111 ? 12.771 1.632 1.977 1.00 90.44 111 ILE A C 1
ATOM 854 O O . ILE A 1 111 ? 13.074 2.451 1.099 1.00 90.44 111 ILE A O 1
ATOM 858 N N . PRO A 1 112 ? 12.507 0.336 1.708 1.00 94.44 112 PRO A N 1
ATOM 859 C CA . PRO A 1 112 ? 12.519 -0.191 0.351 1.00 94.44 112 PRO A CA 1
ATOM 860 C C . PRO A 1 112 ? 11.432 0.444 -0.507 1.00 94.44 112 PRO A C 1
ATOM 862 O O . PRO A 1 112 ? 10.319 0.711 -0.037 1.00 94.44 112 PRO A O 1
ATOM 865 N N . VAL A 1 113 ? 11.758 0.651 -1.777 1.00 96.50 113 VAL A N 1
ATOM 866 C CA . VAL A 1 113 ? 10.833 1.194 -2.776 1.00 96.50 113 VAL A CA 1
ATOM 867 C C . VAL A 1 113 ? 10.170 0.057 -3.564 1.00 96.50 113 VAL A C 1
ATOM 869 O O . VAL A 1 113 ? 10.685 -1.063 -3.558 1.00 96.50 113 VAL A O 1
ATOM 872 N N . PRO A 1 114 ? 9.046 0.299 -4.264 1.00 97.00 114 PRO A N 1
ATOM 873 C CA . PRO A 1 114 ? 8.407 -0.731 -5.088 1.00 97.00 114 PRO A CA 1
ATOM 874 C C . PRO A 1 114 ? 9.345 -1.423 -6.094 1.00 97.00 114 PRO A C 1
ATOM 876 O O . PRO A 1 114 ? 9.209 -2.621 -6.328 1.00 97.00 114 PRO A O 1
ATOM 879 N N . ALA A 1 115 ? 10.327 -0.709 -6.655 1.00 96.94 115 ALA A N 1
ATOM 880 C CA . ALA A 1 115 ? 11.324 -1.283 -7.564 1.00 96.94 115 ALA A CA 1
ATOM 881 C C . ALA A 1 115 ? 12.223 -2.344 -6.898 1.00 96.94 115 ALA A C 1
ATOM 883 O O . ALA A 1 115 ? 12.669 -3.273 -7.569 1.00 96.94 115 ALA A O 1
ATOM 884 N N . ASP A 1 116 ? 12.436 -2.262 -5.581 1.00 95.56 116 ASP A N 1
ATOM 885 C CA . ASP A 1 116 ? 13.250 -3.224 -4.828 1.00 95.56 116 ASP A CA 1
ATOM 886 C C . ASP A 1 116 ? 12.465 -4.492 -4.456 1.00 95.56 116 ASP A C 1
ATOM 888 O O . ASP A 1 116 ? 13.021 -5.413 -3.851 1.00 95.56 116 ASP A O 1
ATOM 892 N N . PHE A 1 117 ? 11.163 -4.552 -4.760 1.00 94.88 117 PHE A N 1
ATOM 893 C CA . PHE A 1 117 ? 10.249 -5.532 -4.174 1.00 94.88 117 PHE A CA 1
ATOM 894 C C . PHE A 1 117 ? 10.633 -6.985 -4.479 1.00 94.88 117 PHE A C 1
ATOM 896 O O . PHE A 1 117 ? 10.535 -7.835 -3.595 1.00 94.88 117 PHE A O 1
ATOM 903 N N . SER A 1 118 ? 11.148 -7.270 -5.678 1.00 92.44 118 SER A N 1
ATOM 904 C CA . SER A 1 118 ? 11.619 -8.612 -6.053 1.00 92.44 118 SER A CA 1
ATOM 905 C C . SER A 1 118 ? 12.846 -9.065 -5.254 1.00 92.44 118 SER A C 1
ATOM 907 O O . SER A 1 118 ? 12.994 -10.255 -4.987 1.00 92.44 118 SER A O 1
ATOM 909 N N . GLN A 1 119 ? 13.707 -8.129 -4.845 1.00 93.50 119 GLN A N 1
ATOM 910 C CA . GLN A 1 119 ? 14.954 -8.411 -4.129 1.00 93.50 119 GLN A CA 1
ATOM 911 C C . GLN A 1 119 ? 14.759 -8.394 -2.609 1.00 93.50 119 GLN A C 1
ATOM 913 O O . GLN A 1 119 ? 15.245 -9.272 -1.901 1.00 93.50 119 GLN A O 1
ATOM 918 N N . ARG A 1 120 ? 14.043 -7.388 -2.093 1.00 92.81 120 ARG A N 1
ATOM 919 C CA . ARG A 1 120 ? 13.797 -7.185 -0.654 1.00 92.81 120 ARG A CA 1
ATOM 920 C C . ARG A 1 120 ? 12.617 -8.005 -0.140 1.00 92.81 120 ARG A C 1
ATOM 922 O O . ARG A 1 120 ? 12.517 -8.257 1.057 1.00 92.81 120 ARG A O 1
ATOM 929 N N . GLY A 1 121 ? 11.702 -8.393 -1.026 1.00 93.62 121 GLY A N 1
ATOM 930 C CA . GLY A 1 121 ? 10.495 -9.145 -0.699 1.00 93.62 121 GLY A CA 1
ATOM 931 C C . GLY A 1 121 ? 9.384 -8.326 -0.037 1.00 93.62 121 GLY A C 1
ATOM 932 O O . GLY A 1 121 ? 8.305 -8.868 0.203 1.00 93.62 121 GLY A O 1
ATOM 933 N N . TYR A 1 122 ? 9.619 -7.046 0.263 1.00 94.69 122 TYR A N 1
ATOM 934 C CA . TYR A 1 122 ? 8.626 -6.112 0.792 1.00 94.69 122 TYR A CA 1
ATOM 935 C C . TYR A 1 122 ? 8.952 -4.662 0.421 1.00 94.69 122 TYR A C 1
ATOM 937 O O . TYR A 1 122 ? 10.101 -4.331 0.135 1.00 94.69 122 TYR A O 1
ATOM 945 N N . TYR A 1 123 ? 7.941 -3.799 0.475 1.00 95.38 123 TYR A N 1
ATOM 946 C CA . TYR A 1 123 ? 8.078 -2.342 0.453 1.00 95.38 123 TYR A CA 1
ATOM 947 C C . TYR A 1 123 ? 7.020 -1.704 1.362 1.00 95.38 123 TYR A C 1
ATOM 949 O O . TYR A 1 123 ? 6.081 -2.371 1.809 1.00 95.38 123 TYR A O 1
ATOM 957 N N . LEU A 1 124 ? 7.193 -0.420 1.679 1.00 94.81 124 LEU A N 1
ATOM 958 C CA . LEU A 1 124 ? 6.248 0.335 2.505 1.00 94.81 124 LEU A CA 1
ATOM 959 C C . LEU A 1 124 ? 5.503 1.347 1.636 1.00 94.81 124 LEU A C 1
ATOM 961 O O . LEU A 1 124 ? 6.092 1.996 0.772 1.00 94.81 124 LEU A O 1
ATOM 965 N N . THR A 1 125 ? 4.207 1.493 1.885 1.00 95.44 125 THR A N 1
ATOM 966 C CA . THR A 1 125 ? 3.329 2.396 1.141 1.00 95.44 125 THR A CA 1
ATOM 967 C C . THR A 1 125 ? 2.206 2.940 2.023 1.00 95.44 125 THR A C 1
ATOM 969 O O . THR A 1 125 ? 2.080 2.552 3.187 1.00 95.44 125 THR A O 1
ATOM 972 N N . LEU A 1 126 ? 1.391 3.843 1.471 1.00 94.19 126 LEU A N 1
ATOM 973 C CA . LEU A 1 126 ? 0.204 4.409 2.117 1.00 94.19 126 LEU A CA 1
ATOM 974 C C . LEU A 1 126 ? 0.507 4.973 3.515 1.00 94.19 126 LEU A C 1
ATOM 976 O O . LEU A 1 126 ? -0.138 4.596 4.495 1.00 94.19 126 LEU A O 1
ATOM 980 N N . MET A 1 127 ? 1.505 5.863 3.600 1.00 91.94 127 MET A N 1
ATOM 981 C CA . MET A 1 127 ? 1.826 6.567 4.844 1.00 91.94 127 MET A CA 1
ATOM 982 C C . MET A 1 127 ? 0.581 7.280 5.378 1.00 91.94 127 MET A C 1
ATOM 984 O O . MET A 1 127 ? -0.068 8.049 4.669 1.00 91.94 127 MET A O 1
ATOM 988 N N . ALA A 1 128 ? 0.276 7.041 6.642 1.00 91.56 128 ALA A N 1
ATOM 989 C CA . ALA A 1 128 ? -0.814 7.669 7.363 1.00 91.56 128 ALA A CA 1
ATOM 990 C C . ALA A 1 128 ? -0.370 7.989 8.793 1.00 91.56 128 ALA A C 1
ATOM 992 O O . ALA A 1 128 ? 0.798 7.849 9.149 1.00 91.56 128 ALA A O 1
ATOM 993 N N . ASN A 1 129 ? -1.312 8.411 9.627 1.00 90.38 129 ASN A N 1
ATOM 994 C CA . ASN A 1 129 ? -1.098 8.629 11.050 1.00 90.38 129 ASN A CA 1
ATOM 995 C C . ASN A 1 129 ? -2.362 8.247 11.835 1.00 90.38 129 ASN A C 1
ATOM 997 O O . ASN A 1 129 ? -3.410 7.939 11.253 1.00 90.38 129 ASN A O 1
ATOM 1001 N N . ARG A 1 130 ? -2.272 8.234 13.169 1.00 89.62 130 ARG A N 1
ATOM 1002 C CA . ARG A 1 130 ? -3.368 7.766 14.034 1.00 89.62 130 ARG A CA 1
ATOM 1003 C C . ARG A 1 130 ? -4.646 8.602 13.881 1.00 89.62 130 ARG A C 1
ATOM 1005 O O . ARG A 1 130 ? -5.737 8.034 13.991 1.00 89.62 130 ARG A O 1
ATOM 1012 N N . ALA A 1 131 ? -4.540 9.893 13.556 1.00 87.94 131 ALA A N 1
ATOM 1013 C CA . ALA A 1 131 ? -5.697 10.766 13.355 1.00 87.94 131 ALA A CA 1
ATOM 1014 C C . ALA A 1 131 ? -6.582 10.319 12.174 1.00 87.94 131 ALA A C 1
ATOM 1016 O O . ALA A 1 131 ? -7.811 10.370 12.266 1.00 87.94 131 ALA A O 1
ATOM 1017 N N . LEU A 1 132 ? -5.981 9.776 11.109 1.00 87.88 132 LEU A N 1
ATOM 1018 C CA . LEU A 1 132 ? -6.703 9.272 9.932 1.00 87.88 132 LEU A CA 1
ATOM 1019 C C . LEU A 1 132 ? -7.454 7.954 10.187 1.00 87.88 132 LEU A C 1
ATOM 1021 O O . LEU A 1 132 ? -8.362 7.599 9.439 1.00 87.88 132 LEU A O 1
ATOM 1025 N N . TYR A 1 133 ? -7.125 7.236 11.265 1.00 89.19 133 TYR A N 1
ATOM 1026 C CA . TYR A 1 133 ? -7.744 5.954 11.622 1.00 89.19 133 TYR A CA 1
ATOM 1027 C C . TYR A 1 133 ? -8.643 6.031 12.859 1.00 89.19 133 TYR A C 1
ATOM 1029 O O . TYR A 1 133 ? -8.948 5.013 13.489 1.00 89.19 133 TYR A O 1
ATOM 1037 N N . GLN A 1 134 ? -9.121 7.220 13.223 1.00 86.31 134 GLN A N 1
ATOM 1038 C CA . GLN A 1 134 ? -10.078 7.376 14.315 1.00 86.31 134 GLN A CA 1
ATOM 1039 C C . GLN A 1 134 ? -11.438 6.733 13.979 1.00 86.31 134 GLN A C 1
ATOM 1041 O O . GLN A 1 134 ? -11.895 6.716 12.831 1.00 86.31 134 GLN A O 1
ATOM 1046 N N . ARG A 1 135 ? -12.116 6.193 15.001 1.00 82.56 135 ARG A N 1
ATOM 1047 C CA . ARG A 1 135 ? -13.520 5.747 14.906 1.00 82.56 135 ARG A CA 1
ATOM 1048 C C . ARG A 1 135 ? -14.429 6.984 14.850 1.00 82.56 135 ARG A C 1
ATOM 1050 O O . ARG A 1 135 ? -14.136 7.955 15.531 1.00 82.56 135 ARG A O 1
ATOM 1057 N N . GLY A 1 136 ? -15.522 6.930 14.090 1.00 72.31 136 GLY A N 1
ATOM 1058 C CA . GLY A 1 136 ? -16.518 8.011 14.017 1.00 72.31 136 GLY A CA 1
ATOM 1059 C C . GLY A 1 136 ? -16.352 9.050 12.896 1.00 72.31 136 GLY A C 1
ATOM 1060 O O . GLY A 1 136 ? -17.215 9.903 12.775 1.00 72.31 136 GLY A O 1
ATOM 1061 N N . GLN A 1 137 ? -15.315 8.970 12.047 1.00 65.62 137 GLN A N 1
ATOM 1062 C CA . GLN A 1 137 ? -15.246 9.742 10.786 1.00 65.62 137 GLN A CA 1
ATOM 1063 C C . GLN A 1 137 ? -16.561 9.614 9.980 1.00 65.62 137 GLN A C 1
ATOM 1065 O O . GLN A 1 137 ? -17.062 8.483 9.875 1.00 65.62 137 GLN A O 1
ATOM 1070 N N . PRO A 1 138 ? -17.105 10.730 9.446 1.00 57.72 138 PRO A N 1
ATOM 1071 C CA . PRO A 1 138 ? -18.448 10.809 8.868 1.00 57.72 138 PRO A CA 1
ATOM 1072 C C . PRO A 1 138 ? -18.665 9.785 7.745 1.00 57.72 138 PRO A C 1
ATOM 1074 O O . PRO A 1 138 ? -17.785 9.521 6.927 1.00 57.72 138 PRO A O 1
ATOM 1077 N N . GLY A 1 139 ? -19.852 9.173 7.748 1.00 56.88 139 GLY A N 1
ATOM 1078 C CA . GLY A 1 139 ? -20.182 7.913 7.068 1.00 56.88 139 GLY A CA 1
ATOM 1079 C C . GLY A 1 139 ? -20.307 7.950 5.543 1.00 56.88 139 GLY A C 1
ATOM 1080 O O . GLY A 1 139 ? -20.811 6.991 4.967 1.00 56.88 139 GLY A O 1
ATOM 1081 N N . ASN A 1 140 ? -19.853 9.014 4.884 1.00 62.16 140 ASN A N 1
ATOM 1082 C CA . ASN A 1 140 ? -20.137 9.239 3.464 1.00 62.16 140 ASN A CA 1
ATOM 1083 C C . ASN A 1 140 ? -18.966 8.820 2.559 1.00 62.16 140 ASN A C 1
ATOM 1085 O O . ASN A 1 140 ? -19.127 8.717 1.346 1.00 62.16 140 ASN A O 1
ATOM 1089 N N . GLN A 1 141 ? -17.785 8.569 3.134 1.00 69.94 141 GLN A N 1
ATOM 1090 C CA . GLN A 1 141 ? -16.582 8.197 2.393 1.00 69.94 141 GLN A CA 1
ATOM 1091 C C . GLN A 1 141 ? -16.203 6.738 2.657 1.00 69.94 141 GLN A C 1
ATOM 1093 O O . GLN A 1 141 ? -16.174 6.279 3.800 1.00 69.94 141 GLN A O 1
ATOM 1098 N N . LEU A 1 142 ? -15.884 6.007 1.587 1.00 77.69 142 LEU A N 1
ATOM 1099 C CA . LEU A 1 142 ? -15.391 4.633 1.665 1.00 77.69 142 LEU A CA 1
ATOM 1100 C C . LEU A 1 142 ? -14.054 4.589 2.421 1.00 77.69 142 LEU A C 1
ATOM 1102 O O . LEU A 1 142 ? -13.045 5.117 1.958 1.00 77.69 142 LEU A O 1
ATOM 1106 N N . GLN A 1 143 ? -14.040 3.925 3.575 1.00 86.94 143 GLN A N 1
ATOM 1107 C CA . GLN A 1 143 ? -12.877 3.835 4.465 1.00 86.94 143 GLN A CA 1
ATOM 1108 C C . GLN A 1 143 ? -12.043 2.599 4.148 1.00 86.94 143 GLN A C 1
ATOM 1110 O O . GLN A 1 143 ? -12.061 1.588 4.856 1.00 86.94 143 GLN A O 1
ATOM 1115 N N . VAL A 1 144 ? -11.318 2.683 3.041 1.00 91.25 144 VAL A N 1
ATOM 1116 C CA . VAL A 1 144 ? -10.497 1.586 2.532 1.00 91.25 144 VAL A CA 1
ATOM 1117 C C . VAL A 1 144 ? -9.062 2.024 2.278 1.00 91.25 144 VAL A C 1
ATOM 1119 O O . VAL A 1 144 ? -8.771 3.212 2.149 1.00 91.25 144 VAL A O 1
ATOM 1122 N N . LEU A 1 145 ? -8.161 1.049 2.211 1.00 93.44 145 LEU A N 1
ATOM 1123 C CA . LEU A 1 145 ? -6.796 1.215 1.725 1.00 93.44 145 LEU A CA 1
ATOM 1124 C C . LEU A 1 145 ? -6.700 0.516 0.369 1.00 93.44 145 LEU A C 1
ATOM 1126 O O . LEU A 1 145 ? -6.809 -0.707 0.301 1.00 93.44 145 LEU A O 1
ATOM 1130 N N . ARG A 1 146 ? -6.548 1.280 -0.715 1.00 94.38 146 ARG A N 1
ATOM 1131 C CA . ARG A 1 146 ? -6.368 0.733 -2.067 1.00 94.38 146 ARG A CA 1
ATOM 1132 C C . ARG A 1 146 ? -4.881 0.589 -2.350 1.00 94.38 146 ARG A C 1
ATOM 1134 O O . ARG A 1 146 ? -4.218 1.585 -2.619 1.00 94.38 146 ARG A O 1
ATOM 1141 N N . VAL A 1 147 ? -4.366 -0.628 -2.274 1.00 96.12 147 VAL A N 1
ATOM 1142 C CA . VAL A 1 147 ? -2.965 -0.946 -2.555 1.00 96.12 147 VAL A CA 1
ATOM 1143 C C . VAL A 1 147 ? -2.752 -1.045 -4.062 1.00 96.12 147 VAL A C 1
ATOM 1145 O O . VAL A 1 147 ? -3.564 -1.652 -4.760 1.00 96.12 147 VAL A O 1
ATOM 1148 N N . GLY A 1 148 ? -1.667 -0.447 -4.550 1.00 95.69 148 GLY A N 1
ATOM 1149 C CA . GLY A 1 148 ? -1.257 -0.462 -5.954 1.00 95.69 148 GLY A CA 1
ATOM 1150 C C . GLY A 1 148 ? -2.013 0.504 -6.869 1.00 95.69 148 GLY A C 1
ATOM 1151 O O . GLY A 1 148 ? -1.966 0.364 -8.085 1.00 95.69 148 GLY A O 1
ATOM 1152 N N . ASN A 1 149 ? -2.761 1.456 -6.308 1.00 95.44 149 ASN A N 1
ATOM 1153 C CA . ASN A 1 149 ? -3.689 2.295 -7.071 1.00 95.44 149 ASN A CA 1
ATOM 1154 C C . ASN A 1 149 ? -3.069 3.600 -7.599 1.00 95.44 149 ASN A C 1
ATOM 1156 O O . ASN A 1 149 ? -3.780 4.407 -8.191 1.00 95.44 149 ASN A O 1
ATOM 1160 N N . ASP A 1 150 ? -1.784 3.847 -7.361 1.00 96.06 150 ASP A N 1
ATOM 1161 C CA . ASP A 1 150 ? -1.103 5.030 -7.881 1.00 96.06 150 ASP A CA 1
ATOM 1162 C C . ASP A 1 150 ? -0.252 4.656 -9.096 1.00 96.06 150 ASP A C 1
ATOM 1164 O O . ASP A 1 150 ? 0.908 4.272 -8.977 1.00 96.06 150 ASP A O 1
ATOM 1168 N N . THR A 1 151 ? -0.852 4.757 -10.282 1.00 95.25 151 THR A N 1
ATOM 1169 C CA . THR A 1 151 ? -0.174 4.510 -11.564 1.00 95.25 151 THR A CA 1
ATOM 1170 C C . THR A 1 151 ? 0.725 5.668 -11.997 1.00 95.25 151 THR A C 1
ATOM 1172 O O . THR A 1 151 ? 1.380 5.566 -13.029 1.00 95.25 151 THR A O 1
ATOM 1175 N N . SER A 1 152 ? 0.708 6.787 -11.267 1.00 96.00 152 SER A N 1
ATOM 1176 C CA . SER A 1 152 ? 1.453 7.999 -11.609 1.00 96.00 152 SER A CA 1
ATOM 1177 C C . SER A 1 152 ? 2.777 8.113 -10.859 1.00 96.00 152 SER A C 1
ATOM 1179 O O . SER A 1 152 ? 3.702 8.762 -11.348 1.00 96.00 152 SER A O 1
ATOM 1181 N N . CYS A 1 153 ? 2.893 7.482 -9.686 1.00 94.75 153 CYS A N 1
ATOM 1182 C CA . CYS A 1 153 ? 4.122 7.529 -8.909 1.00 94.75 153 CYS A CA 1
ATOM 1183 C C . CYS A 1 153 ? 5.199 6.598 -9.480 1.00 94.75 153 CYS A C 1
ATOM 1185 O O . CYS A 1 153 ? 4.923 5.497 -9.953 1.00 94.75 153 CYS A O 1
ATOM 1187 N N . SER A 1 154 ? 6.457 7.043 -9.420 1.00 96.38 154 SER A N 1
ATOM 1188 C CA . SER A 1 154 ? 7.597 6.236 -9.860 1.00 96.38 154 SER A CA 1
ATOM 1189 C C . SER A 1 154 ? 7.828 5.059 -8.902 1.00 96.38 154 SER A C 1
ATOM 1191 O O . SER A 1 154 ? 7.861 5.271 -7.685 1.00 96.38 154 SER A O 1
ATOM 1193 N N . PRO A 1 155 ? 8.104 3.837 -9.400 1.00 96.62 155 PRO A N 1
ATOM 1194 C CA . PRO A 1 155 ? 8.429 2.695 -8.545 1.00 96.62 155 PRO A CA 1
ATOM 1195 C C . PRO A 1 155 ? 9.733 2.885 -7.749 1.00 96.62 155 PRO A C 1
ATOM 1197 O O . PRO A 1 155 ? 10.004 2.115 -6.832 1.00 96.62 155 PRO A O 1
ATOM 1200 N N . THR A 1 156 ? 10.538 3.906 -8.061 1.00 96.75 156 THR A N 1
ATOM 1201 C CA . THR A 1 156 ? 11.744 4.278 -7.302 1.00 96.75 156 THR A CA 1
ATOM 1202 C C . THR A 1 156 ? 11.476 5.277 -6.171 1.00 96.75 156 THR A C 1
ATOM 1204 O O . THR A 1 156 ? 12.390 5.641 -5.432 1.00 96.75 156 THR A O 1
ATOM 1207 N N . THR A 1 157 ? 10.235 5.740 -6.007 1.00 95.94 157 THR A N 1
ATOM 1208 C CA . THR A 1 157 ? 9.858 6.698 -4.965 1.00 95.94 157 THR A CA 1
ATOM 1209 C C . THR A 1 157 ? 9.487 5.979 -3.665 1.00 95.94 157 THR A C 1
ATOM 1211 O O . THR A 1 157 ? 8.643 5.082 -3.640 1.00 95.94 157 THR A O 1
ATOM 1214 N N . ARG A 1 158 ? 10.078 6.406 -2.542 1.00 93.94 158 ARG A N 1
ATOM 1215 C CA . ARG A 1 158 ? 9.735 5.891 -1.206 1.00 93.94 158 ARG A CA 1
ATOM 1216 C C . ARG A 1 158 ? 8.286 6.182 -0.848 1.00 93.94 158 ARG A C 1
ATOM 1218 O O . ARG A 1 158 ? 7.818 7.306 -0.988 1.00 93.94 158 ARG A O 1
ATOM 1225 N N . GLY A 1 159 ? 7.591 5.161 -0.354 1.00 92.44 159 GLY A N 1
ATOM 1226 C CA . GLY A 1 159 ? 6.192 5.274 0.043 1.00 92.44 159 GLY A CA 1
ATOM 1227 C C . GLY A 1 159 ? 5.183 5.299 -1.105 1.00 92.44 159 GLY A C 1
ATOM 1228 O O . GLY A 1 159 ? 3.985 5.383 -0.838 1.00 92.44 159 GLY A O 1
ATOM 1229 N N . CYS A 1 160 ? 5.638 5.209 -2.359 1.00 95.50 160 CYS A N 1
ATOM 1230 C CA . CYS A 1 160 ? 4.774 5.163 -3.536 1.00 95.50 160 CYS A CA 1
ATOM 1231 C C . CYS A 1 160 ? 3.830 3.954 -3.483 1.00 95.50 160 CYS A C 1
ATOM 1233 O O . CYS A 1 160 ? 4.190 2.862 -3.035 1.00 95.50 160 CYS A O 1
ATOM 1235 N N . ASN A 1 161 ? 2.591 4.156 -3.925 1.00 96.88 161 ASN A N 1
ATOM 1236 C CA . ASN A 1 161 ? 1.556 3.126 -3.993 1.00 96.88 161 ASN A CA 1
ATOM 1237 C C . ASN A 1 161 ? 1.451 2.536 -5.407 1.00 96.88 161 ASN A C 1
ATOM 1239 O O . ASN A 1 161 ? 0.354 2.396 -5.952 1.00 96.88 161 ASN A O 1
ATOM 1243 N N . HIS A 1 162 ? 2.614 2.219 -5.982 1.00 97.12 162 HIS A N 1
ATOM 1244 C CA . HIS A 1 162 ? 2.764 1.688 -7.334 1.00 97.12 162 HIS A CA 1
ATOM 1245 C C . HIS A 1 162 ? 1.997 0.368 -7.511 1.00 97.12 162 HIS A C 1
ATOM 1247 O O . HIS A 1 162 ? 1.998 -0.442 -6.574 1.00 97.12 162 HIS A O 1
ATOM 1253 N N . PRO A 1 163 ? 1.411 0.100 -8.695 1.00 97.00 163 PRO A N 1
ATOM 1254 C CA . PRO A 1 163 ? 0.813 -1.186 -9.035 1.00 97.00 163 PRO A CA 1
ATOM 1255 C C . PRO A 1 163 ? 1.689 -2.380 -8.652 1.00 97.00 163 PRO A C 1
ATOM 1257 O O . PRO A 1 163 ? 2.906 -2.380 -8.864 1.00 97.00 163 PRO A O 1
ATOM 1260 N N . LEU A 1 164 ? 1.050 -3.409 -8.100 1.00 95.88 164 LEU A N 1
ATOM 1261 C CA . LEU A 1 164 ? 1.701 -4.660 -7.731 1.00 95.88 164 LEU A CA 1
ATOM 1262 C C . LEU A 1 164 ? 2.187 -5.383 -8.996 1.00 95.88 164 LEU A C 1
ATOM 1264 O O . LEU A 1 164 ? 1.497 -5.353 -10.019 1.00 95.88 164 LEU A O 1
ATOM 1268 N N . PRO A 1 165 ? 3.333 -6.082 -8.935 1.00 94.06 165 PRO A N 1
ATOM 1269 C CA . PRO A 1 165 ? 3.913 -6.749 -10.101 1.00 94.06 165 PRO A CA 1
ATOM 1270 C C . PRO A 1 165 ? 3.124 -7.985 -10.564 1.00 94.06 165 PRO A C 1
ATOM 1272 O O . PRO A 1 165 ? 3.387 -8.507 -11.644 1.00 94.06 165 PRO A O 1
ATOM 1275 N N . GLY A 1 166 ? 2.186 -8.494 -9.762 1.00 92.19 166 GLY A N 1
ATOM 1276 C CA . GLY A 1 166 ? 1.403 -9.677 -10.101 1.00 92.19 166 GLY A CA 1
ATOM 1277 C C . GLY A 1 166 ? 0.351 -10.025 -9.045 1.00 92.19 166 GLY A C 1
ATOM 1278 O O . GLY A 1 166 ? 0.159 -9.283 -8.088 1.00 92.19 166 GLY A O 1
ATOM 1279 N N . PRO A 1 167 ? -0.330 -11.175 -9.182 1.00 88.06 167 PRO A N 1
ATOM 1280 C CA . PRO A 1 167 ? -1.486 -11.512 -8.348 1.00 88.06 167 PRO A CA 1
ATOM 1281 C C . PRO A 1 167 ? -1.142 -11.950 -6.908 1.00 88.06 167 PRO A C 1
ATOM 1283 O O . PRO A 1 167 ? -2.048 -12.218 -6.120 1.00 88.06 167 PRO A O 1
ATOM 1286 N N . GLY A 1 168 ? 0.140 -12.040 -6.541 1.00 87.12 168 GLY A N 1
ATOM 1287 C CA . GLY A 1 168 ? 0.588 -12.491 -5.219 1.00 87.12 168 GLY A CA 1
ATOM 1288 C C . GLY A 1 168 ? 0.969 -13.980 -5.162 1.00 87.12 168 GLY A C 1
ATOM 1289 O O . GLY A 1 168 ? 1.285 -14.565 -6.199 1.00 87.12 168 GLY A O 1
ATOM 1290 N N . PRO A 1 169 ? 1.000 -14.598 -3.961 1.00 87.94 169 PRO A N 1
ATOM 1291 C CA . PRO A 1 169 ? 0.316 -14.176 -2.734 1.00 87.94 169 PRO A CA 1
ATOM 1292 C C . PRO A 1 169 ? 1.069 -13.125 -1.906 1.00 87.94 169 PRO A C 1
ATOM 1294 O O . PRO A 1 169 ? 2.259 -13.272 -1.597 1.00 87.94 169 PRO A O 1
ATOM 1297 N N . TYR A 1 170 ? 0.326 -12.111 -1.464 1.00 89.06 170 TYR A N 1
ATOM 1298 C CA . TYR A 1 170 ? 0.811 -11.059 -0.573 1.00 89.06 170 TYR A CA 1
ATOM 1299 C C . TYR A 1 170 ? 0.345 -11.281 0.866 1.00 89.06 170 TYR A C 1
ATOM 1301 O O . TYR A 1 170 ? -0.754 -11.786 1.110 1.00 89.06 170 TYR A O 1
ATOM 1309 N N . ARG A 1 171 ? 1.208 -10.907 1.806 1.00 82.69 171 ARG A N 1
ATOM 1310 C CA . ARG A 1 171 ? 0.879 -10.731 3.214 1.00 82.69 171 ARG A CA 1
ATOM 1311 C C . ARG A 1 171 ? 1.038 -9.262 3.503 1.00 82.69 171 ARG A C 1
ATOM 1313 O O . ARG A 1 171 ? 2.165 -8.769 3.688 1.00 82.69 171 ARG A O 1
#

InterPro domains:
  IPR024831 Uroplakin-3 [PTHR15446] (33-171)

Organism: Pteropus vampyrus (NCBI:txid132908)

pLDDT: mean 75.94, std 21.73, range [32.31, 97.12]

Foldseek 3Di:
DDDPPDWFFWWWWFADADDDDDDDPDDDDDDDPPDPPPPPVPPPDTDGFPDGWGQDPDPDDCCADFFKHKTAFCAPRCVPPPDDQPGKIWTKKFAPVLRVVDDHDNDQVPFQFQVCCVPNRIGTADIDGNVLRYPPDDDPDDRIDMAQPDCPDDSRDHRDRHTHPTRGPID